Protein AF-D8FCZ7-F1 (afdb_monomer)

Radius of gyration: 23.28 Å; Cα contacts (8 Å, |Δi|>4): 79; chains: 1; bounding box: 45×54×71 Å

Mean predicted aligned error: 14.43 Å

Structure (mmCIF, N/CA/C/O backbone):
data_AF-D8FCZ7-F1
#
_entry.id   AF-D8FCZ7-F1
#
loop_
_atom_site.group_PDB
_atom_site.id
_atom_site.type_symbol
_atom_site.label_atom_id
_atom_site.label_alt_id
_atom_site.label_comp_id
_atom_site.label_asym_id
_atom_site.label_entity_id
_atom_site.label_seq_id
_atom_site.pdbx_PDB_ins_code
_atom_site.Cartn_x
_atom_site.Cartn_y
_atom_site.Cartn_z
_atom_site.occupancy
_atom_site.B_iso_or_equiv
_atom_site.auth_seq_id
_atom_site.auth_comp_id
_atom_site.auth_asym_id
_atom_site.auth_atom_id
_atom_site.pdbx_PDB_model_num
ATOM 1 N N . MET A 1 1 ? -30.856 38.607 30.132 1.00 39.00 1 MET A N 1
ATOM 2 C CA . MET A 1 1 ? -31.360 39.647 29.212 1.00 39.00 1 MET A CA 1
ATOM 3 C C . MET A 1 1 ? -30.213 40.587 28.853 1.00 39.00 1 MET A C 1
ATOM 5 O O . MET A 1 1 ? -30.059 41.576 29.534 1.00 39.00 1 MET A O 1
ATOM 9 N N . VAL A 1 2 ? -29.396 40.252 27.845 1.00 36.78 2 VAL A N 1
ATOM 10 C CA . VAL A 1 2 ? -28.638 41.170 26.962 1.00 36.78 2 VAL A CA 1
ATOM 11 C C . VAL A 1 2 ? -28.281 40.364 25.709 1.00 36.78 2 VAL A C 1
ATOM 13 O O . VAL A 1 2 ? -28.015 39.167 25.779 1.00 36.78 2 VAL A O 1
ATOM 16 N N . ARG A 1 3 ? -28.413 41.022 24.558 1.00 32.47 3 ARG A N 1
ATOM 17 C CA . ARG A 1 3 ? -28.379 40.475 23.204 1.00 32.47 3 ARG A CA 1
ATOM 18 C C . ARG A 1 3 ? -26.990 40.597 22.562 1.00 32.47 3 ARG A C 1
ATOM 20 O O . ARG A 1 3 ? -26.280 41.549 22.852 1.00 32.47 3 ARG A O 1
ATOM 27 N N . ARG A 1 4 ? -26.807 39.767 21.523 1.00 37.09 4 ARG A N 1
ATOM 28 C CA . ARG A 1 4 ? -26.033 39.982 20.281 1.00 37.09 4 ARG A CA 1
ATOM 29 C C . ARG A 1 4 ? -24.502 39.904 20.371 1.00 37.09 4 ARG A C 1
ATOM 31 O O . ARG A 1 4 ? -23.836 40.874 20.699 1.00 37.09 4 ARG A O 1
ATOM 38 N N . GLY A 1 5 ? -23.979 38.773 19.894 1.00 33.22 5 GLY A N 1
ATOM 39 C CA . GLY A 1 5 ? -22.655 38.642 19.290 1.00 33.22 5 GLY A CA 1
ATOM 40 C C . GLY A 1 5 ? -22.791 37.961 17.925 1.00 33.22 5 GLY A C 1
ATOM 41 O O . GLY A 1 5 ? -23.157 36.794 17.865 1.00 33.22 5 GLY A O 1
ATOM 42 N N . SER A 1 6 ? -22.581 38.756 16.873 1.00 39.06 6 SER A N 1
ATOM 43 C CA . SER A 1 6 ? -22.162 38.415 15.502 1.00 39.06 6 SER A CA 1
ATOM 44 C C . SER A 1 6 ? -22.702 37.148 14.822 1.00 39.06 6 SER A C 1
ATOM 46 O O . SER A 1 6 ? -22.229 36.033 15.036 1.00 39.06 6 SER A O 1
ATOM 48 N N . GLU A 1 7 ? -23.599 37.397 13.870 1.00 36.34 7 GLU A N 1
ATOM 49 C CA . GLU A 1 7 ? -23.849 36.581 12.685 1.00 36.34 7 GLU A CA 1
ATOM 50 C C . GLU A 1 7 ? -22.552 36.346 11.889 1.00 36.34 7 GLU A C 1
ATOM 52 O O . GLU A 1 7 ? -21.824 37.288 11.584 1.00 36.34 7 GLU A O 1
ATOM 57 N N . MET A 1 8 ? -22.305 35.097 11.492 1.00 36.25 8 MET A N 1
ATOM 58 C CA . MET A 1 8 ? -21.485 34.747 10.329 1.00 36.25 8 MET A CA 1
ATOM 59 C C . MET A 1 8 ? -22.269 33.702 9.524 1.00 36.25 8 MET A C 1
ATOM 61 O O . MET A 1 8 ? -22.394 32.559 9.970 1.00 36.25 8 MET A O 1
ATOM 65 N N . PRO A 1 9 ? -22.842 34.063 8.363 1.00 38.50 9 PRO A N 1
ATOM 66 C CA . PRO A 1 9 ? -23.518 33.121 7.490 1.00 38.50 9 PRO A CA 1
ATOM 67 C C . PRO A 1 9 ? -22.476 32.483 6.569 1.00 38.50 9 PRO A C 1
ATOM 69 O O . PRO A 1 9 ? -22.028 33.096 5.605 1.00 38.50 9 PRO A O 1
ATOM 72 N N . PHE A 1 10 ? -22.084 31.242 6.850 1.00 34.72 10 PHE A N 1
ATOM 73 C CA . PHE A 1 10 ? -21.271 30.445 5.927 1.00 34.72 10 PHE A CA 1
ATOM 74 C C . PHE A 1 10 ? -22.042 29.195 5.504 1.00 34.72 10 PHE A C 1
ATOM 76 O O . PHE A 1 10 ? -21.654 28.058 5.752 1.00 34.72 10 PHE A O 1
ATOM 83 N N . LEU A 1 11 ? -23.194 29.424 4.873 1.00 33.34 11 LEU A N 1
ATOM 84 C CA . LEU A 1 11 ? -23.779 28.451 3.965 1.00 33.34 11 LEU A CA 1
ATOM 85 C C . LEU A 1 11 ? -23.352 28.810 2.548 1.00 33.34 11 LEU A C 1
ATOM 87 O O . LEU A 1 11 ? -23.393 29.976 2.162 1.00 33.34 11 LEU A O 1
ATOM 91 N N . ARG A 1 12 ? -23.088 27.747 1.783 1.00 35.88 12 ARG A N 1
ATOM 92 C CA . ARG A 1 12 ? -22.935 27.684 0.325 1.00 35.88 12 ARG A CA 1
ATOM 93 C C . ARG A 1 12 ? -21.487 27.671 -0.158 1.00 35.88 12 ARG A C 1
ATOM 95 O O . ARG A 1 12 ? -20.925 28.697 -0.500 1.00 35.88 12 ARG A O 1
ATOM 102 N N . LEU A 1 13 ? -20.969 26.453 -0.304 1.00 36.34 13 LEU A N 1
ATOM 103 C CA . LEU A 1 13 ? -20.312 25.993 -1.532 1.00 36.34 13 LEU A CA 1
ATOM 104 C C . LEU A 1 13 ? -20.363 24.455 -1.581 1.00 36.34 13 LEU A C 1
ATOM 106 O O . LEU A 1 13 ? -19.404 23.745 -1.310 1.00 36.34 13 LEU A O 1
ATOM 110 N N . MET A 1 14 ? -21.547 23.950 -1.939 1.00 36.81 14 MET A N 1
ATOM 111 C CA . MET A 1 14 ? -21.654 22.778 -2.807 1.00 36.81 14 MET A CA 1
ATOM 112 C C . MET A 1 14 ? -21.017 23.164 -4.142 1.00 36.81 14 MET A C 1
ATOM 114 O O . MET A 1 14 ? -21.474 24.110 -4.783 1.00 36.81 14 MET A O 1
ATOM 118 N N . GLY A 1 15 ? -19.957 22.470 -4.542 1.00 31.45 15 GLY A N 1
ATOM 119 C CA . GLY A 1 15 ? -19.259 22.776 -5.783 1.00 31.45 15 GLY A CA 1
ATOM 120 C C . GLY A 1 15 ? -18.216 21.727 -6.128 1.00 31.45 15 GLY A C 1
ATOM 121 O O . GLY A 1 15 ? -17.051 21.895 -5.807 1.00 31.45 15 GLY A O 1
ATOM 122 N N . CYS A 1 16 ? -18.666 20.648 -6.774 1.00 34.00 16 CYS A N 1
ATOM 123 C CA . CYS A 1 16 ? -17.948 19.918 -7.822 1.00 34.00 16 CYS A CA 1
ATOM 124 C C . CYS A 1 16 ? -16.408 20.029 -7.833 1.00 34.00 16 CYS A C 1
ATOM 126 O O . CYS A 1 16 ? -15.855 20.706 -8.697 1.00 34.00 16 CYS A O 1
ATOM 128 N N . TYR A 1 17 ? -15.708 19.233 -7.024 1.00 36.38 17 TYR A N 1
ATOM 129 C CA . TYR A 1 17 ? -14.377 18.758 -7.418 1.00 36.38 17 TYR A CA 1
ATOM 130 C C . TYR A 1 17 ? -14.534 17.464 -8.222 1.00 36.38 17 TYR A C 1
ATOM 132 O O . TYR A 1 17 ? -14.219 16.366 -7.800 1.00 36.38 17 TYR A O 1
ATOM 140 N N . CYS A 1 18 ? -15.1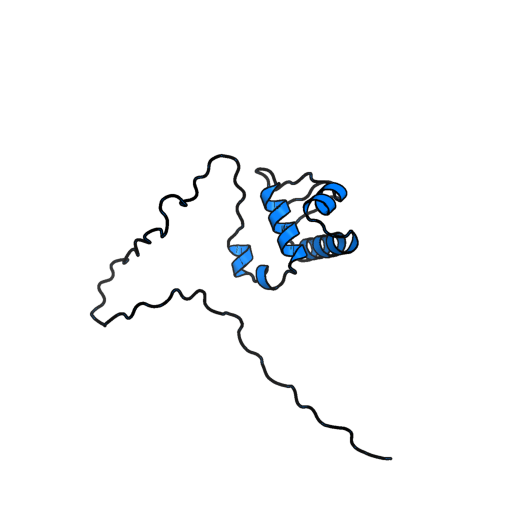05 17.618 -9.415 1.00 33.53 18 CYS A N 1
ATOM 141 C CA . CYS A 1 18 ? -14.883 16.699 -10.523 1.00 33.53 18 CYS A CA 1
ATOM 142 C C . CYS A 1 18 ? -14.150 17.514 -11.591 1.00 33.53 18 CYS A C 1
ATOM 144 O O . CYS A 1 18 ? -14.674 17.827 -12.664 1.00 33.53 18 CYS A O 1
ATOM 146 N N . GLU A 1 19 ? -12.946 17.974 -11.251 1.00 36.06 19 GLU A N 1
ATOM 147 C CA . GLU A 1 19 ? -12.076 18.642 -12.207 1.00 36.06 19 GLU A CA 1
ATOM 148 C C . GLU A 1 19 ? -11.449 17.590 -13.118 1.00 36.06 19 GLU A C 1
ATOM 150 O O . GLU A 1 19 ? -10.366 17.061 -12.902 1.00 36.06 19 GLU A O 1
ATOM 155 N N . ARG A 1 20 ? -12.210 17.273 -14.167 1.00 36.47 20 ARG A N 1
ATOM 156 C CA . ARG A 1 20 ? -11.733 17.317 -15.550 1.00 36.47 20 ARG A CA 1
ATOM 157 C C . ARG A 1 20 ? -10.223 17.076 -15.694 1.00 36.47 20 ARG A C 1
ATOM 159 O O . ARG A 1 20 ? -9.458 17.999 -15.957 1.00 36.47 20 ARG A O 1
ATOM 166 N N . PHE A 1 21 ? -9.846 15.803 -15.795 1.00 34.50 21 PHE A N 1
ATOM 167 C CA . PHE A 1 21 ? -8.829 15.389 -16.767 1.00 34.50 21 PHE A CA 1
ATOM 168 C C . PHE A 1 21 ? -9.376 15.656 -18.185 1.00 34.50 21 PHE A C 1
ATOM 170 O O . PHE A 1 21 ? -9.718 14.751 -18.940 1.00 34.50 21 PHE A O 1
ATOM 177 N N . SER A 1 22 ? -9.554 16.929 -18.539 1.00 33.03 22 SER A N 1
ATOM 178 C CA . SER A 1 22 ? -9.758 17.344 -19.920 1.00 33.03 22 SER A CA 1
ATOM 179 C C . SER A 1 22 ? -8.377 17.660 -20.483 1.00 33.03 22 SER A C 1
ATOM 181 O O . SER A 1 22 ? -7.772 18.641 -20.054 1.00 33.03 22 SER A O 1
ATOM 183 N N . PRO A 1 23 ? -7.835 16.845 -21.407 1.00 43.72 23 PRO A N 1
ATOM 184 C CA . PRO A 1 23 ? -6.632 17.233 -22.128 1.00 43.72 23 PRO A CA 1
ATOM 185 C C . PRO A 1 23 ? -6.902 18.569 -22.844 1.00 43.72 23 PRO A C 1
ATOM 187 O O . PRO A 1 23 ? -8.038 18.803 -23.275 1.00 43.72 23 PRO A O 1
ATOM 190 N N . PRO A 1 24 ? -5.903 19.460 -22.965 1.00 41.25 24 PRO A N 1
ATOM 191 C CA . PRO A 1 24 ? -6.101 20.761 -23.591 1.00 41.25 24 PRO A CA 1
ATOM 192 C C . PRO A 1 24 ? -6.641 20.573 -25.015 1.00 41.25 24 PRO A C 1
ATOM 194 O O . PRO A 1 24 ? -5.997 19.949 -25.862 1.00 41.25 24 PRO A O 1
ATOM 197 N N . ARG A 1 25 ? -7.856 21.084 -25.268 1.00 42.41 25 ARG A N 1
ATOM 198 C CA . ARG A 1 25 ? -8.459 21.137 -26.606 1.00 42.41 25 ARG A CA 1
ATOM 199 C C . ARG A 1 25 ? -7.631 22.089 -27.457 1.00 42.41 25 ARG A C 1
ATOM 201 O O . ARG A 1 25 ? -7.782 23.304 -27.360 1.00 42.41 25 ARG A O 1
ATOM 208 N N . LEU A 1 26 ? -6.780 21.532 -28.312 1.00 54.34 26 LEU A N 1
ATOM 209 C CA . LEU A 1 26 ? -6.292 22.254 -29.480 1.00 54.34 26 LEU A CA 1
ATOM 210 C C . LEU A 1 26 ? -7.507 22.655 -30.330 1.00 54.34 26 LEU A C 1
ATOM 212 O O . LEU A 1 26 ? -8.390 21.842 -30.596 1.00 54.34 26 LEU A O 1
ATOM 216 N N . ARG A 1 27 ? -7.556 23.941 -30.676 1.00 41.19 27 ARG A N 1
ATOM 217 C CA . ARG A 1 27 ? -8.603 24.641 -31.427 1.00 41.19 27 ARG A CA 1
ATOM 218 C C . ARG A 1 27 ? -8.985 23.864 -32.697 1.00 41.19 27 ARG A C 1
ATOM 220 O O . ARG A 1 27 ? -8.222 23.852 -33.655 1.00 41.19 27 ARG A O 1
ATOM 227 N N . GLN A 1 28 ? -10.153 23.220 -32.706 1.00 48.28 28 GLN A N 1
ATOM 228 C CA . GLN A 1 28 ? -10.692 22.543 -33.890 1.00 48.28 28 GLN A CA 1
ATOM 229 C C . GLN A 1 28 ? -11.567 23.528 -34.667 1.00 48.28 28 GLN A C 1
ATOM 231 O O . GL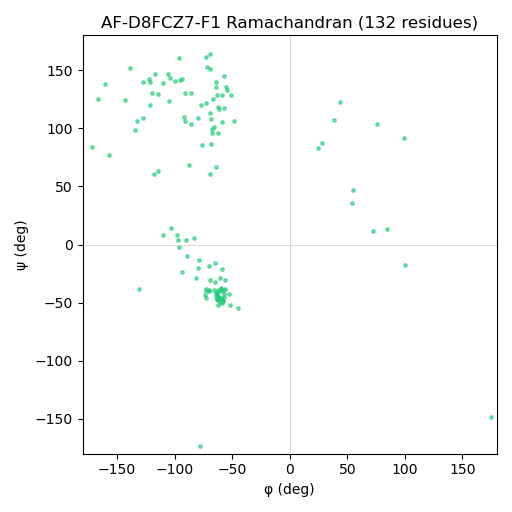N A 1 28 ? -12.664 23.875 -34.234 1.00 48.28 28 GLN A O 1
ATOM 236 N N . SER A 1 29 ? -11.055 24.011 -35.798 1.00 42.66 29 SER A N 1
ATOM 237 C CA . SER A 1 29 ? -11.865 24.644 -36.835 1.00 42.66 29 SER A CA 1
ATOM 238 C C . SER A 1 29 ? -12.793 23.596 -37.450 1.00 42.66 29 SER A C 1
ATOM 240 O O . SER A 1 29 ? -12.342 22.542 -37.894 1.00 42.66 29 SER A O 1
ATOM 242 N N . SER A 1 30 ? -14.087 23.897 -37.441 1.00 58.88 30 SER A N 1
ATOM 243 C CA . SER A 1 30 ? -15.175 23.101 -38.004 1.00 58.88 30 SER A CA 1
ATOM 244 C C . SER A 1 30 ? -14.921 22.695 -39.456 1.00 58.88 30 SER A C 1
ATOM 246 O O . SER A 1 30 ? -14.695 23.570 -40.288 1.00 58.88 30 SER A O 1
ATOM 248 N N . THR A 1 31 ? -15.055 21.405 -39.772 1.00 46.41 31 THR A N 1
ATOM 249 C CA . THR A 1 31 ? -15.752 20.918 -40.978 1.00 46.41 31 THR A CA 1
ATOM 250 C C . THR A 1 31 ? -16.026 19.410 -40.883 1.00 46.41 31 THR A C 1
ATOM 252 O O . THR A 1 31 ? -15.133 18.612 -40.634 1.00 46.41 31 THR A O 1
ATOM 255 N N . ASN A 1 32 ? -17.312 19.093 -41.047 1.00 47.38 32 ASN A N 1
ATOM 256 C CA . ASN A 1 32 ? -17.993 17.856 -41.440 1.00 47.38 32 ASN A CA 1
ATOM 257 C C . ASN A 1 32 ? -17.575 16.487 -40.866 1.00 47.38 32 ASN A C 1
ATOM 259 O O . ASN A 1 32 ? -16.478 15.969 -41.049 1.00 47.38 32 ASN A O 1
ATOM 263 N N . CYS A 1 33 ? -18.577 15.854 -40.249 1.00 48.38 33 CYS A N 1
ATOM 264 C CA . CYS A 1 33 ? -18.576 14.491 -39.749 1.00 48.38 33 CYS A CA 1
ATOM 265 C C . CYS A 1 33 ? -18.553 13.470 -40.897 1.00 48.38 33 CYS A C 1
ATOM 267 O O . CYS A 1 33 ? -19.546 13.280 -41.593 1.00 48.38 33 CYS A O 1
ATOM 269 N N . SER A 1 34 ? -17.453 12.735 -41.003 1.00 53.78 34 SER A N 1
ATOM 270 C CA . SER A 1 34 ? -17.417 11.383 -41.565 1.00 53.78 34 SER A CA 1
ATOM 271 C C . SER A 1 34 ? -16.867 10.478 -40.468 1.00 53.78 34 SER A C 1
ATOM 273 O O . SER A 1 34 ? -15.782 10.734 -39.949 1.00 53.78 34 SER A O 1
ATOM 275 N N . GLY A 1 35 ? -17.659 9.486 -40.055 1.00 54.81 35 GLY A N 1
ATOM 276 C CA . GLY A 1 35 ? -17.429 8.615 -38.897 1.00 54.81 35 GLY A CA 1
ATOM 277 C C . GLY A 1 35 ? -16.256 7.645 -39.054 1.00 54.81 35 GLY A C 1
ATOM 278 O O . GLY A 1 35 ? -16.439 6.436 -38.981 1.00 54.81 35 GLY A O 1
ATOM 279 N N . GLY A 1 36 ? -15.049 8.169 -39.249 1.00 55.53 36 GLY A N 1
ATOM 280 C CA . GLY A 1 36 ? -13.810 7.452 -38.995 1.00 55.53 36 GLY A CA 1
ATOM 281 C C . GLY A 1 36 ? -13.437 7.621 -37.528 1.00 55.53 36 GLY A C 1
ATOM 282 O O . GLY A 1 36 ? -13.420 8.739 -37.013 1.00 55.53 36 GLY A O 1
ATOM 283 N N . VAL A 1 37 ? -13.124 6.525 -36.835 1.00 57.22 37 VAL A N 1
ATOM 284 C CA . VAL A 1 37 ? -12.478 6.596 -35.520 1.00 57.22 37 VAL A CA 1
ATOM 285 C C . VAL A 1 37 ? -11.127 7.277 -35.736 1.00 57.22 37 VAL A C 1
ATOM 287 O O . VAL A 1 37 ? -10.166 6.641 -36.161 1.00 57.22 37 VAL A O 1
ATOM 290 N N . HIS A 1 38 ? -11.058 8.590 -35.516 1.00 64.06 38 HIS A N 1
ATOM 291 C CA . HIS A 1 38 ? -9.819 9.349 -35.621 1.00 64.06 38 HIS A CA 1
ATOM 292 C C . HIS A 1 38 ? -8.904 8.908 -34.472 1.00 64.06 38 HIS A C 1
ATOM 294 O O . HIS A 1 38 ? -8.920 9.486 -33.382 1.00 64.06 38 HIS A O 1
ATOM 300 N N . MET A 1 39 ? -8.134 7.837 -34.692 1.00 64.75 39 MET A N 1
ATOM 301 C CA . MET A 1 39 ? -7.122 7.376 -33.751 1.00 64.75 39 MET A CA 1
ATOM 302 C C . MET A 1 39 ? -6.126 8.510 -33.533 1.00 64.75 39 MET A C 1
ATOM 304 O O . MET A 1 39 ? -5.298 8.821 -34.388 1.00 64.75 39 MET A O 1
ATOM 308 N N . MET A 1 40 ? -6.209 9.149 -32.368 1.00 70.81 40 MET A N 1
ATOM 309 C CA . MET A 1 40 ? -5.189 10.088 -31.928 1.00 70.81 40 MET A CA 1
ATOM 310 C C . MET A 1 40 ? -3.914 9.293 -31.657 1.00 70.81 40 MET A C 1
ATOM 312 O O . MET A 1 40 ? -3.766 8.675 -30.601 1.00 70.81 40 MET A O 1
ATOM 316 N N . VAL A 1 41 ? -2.992 9.297 -32.619 1.00 75.56 41 VAL A N 1
ATOM 317 C CA . VAL A 1 41 ? -1.655 8.729 -32.444 1.00 75.56 41 VAL A CA 1
ATOM 318 C C . VAL A 1 41 ? -0.918 9.60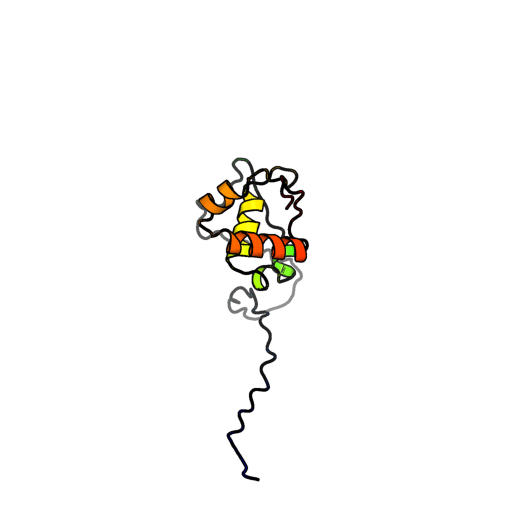3 -31.433 1.00 75.56 41 VAL A C 1
ATOM 320 O O . VAL A 1 41 ? -0.385 10.665 -31.755 1.00 75.56 41 VAL A O 1
ATOM 323 N N . LYS A 1 42 ? -0.936 9.185 -30.165 1.00 80.69 42 LYS A N 1
ATOM 324 C CA . LYS A 1 42 ? -0.228 9.881 -29.089 1.00 80.69 42 LYS A CA 1
ATOM 325 C C . LYS A 1 42 ? 1.273 9.724 -29.320 1.00 80.69 42 LYS A C 1
ATOM 327 O O . LYS A 1 42 ? 1.822 8.641 -29.130 1.00 80.69 42 LYS A O 1
ATOM 332 N N . LYS A 1 43 ? 1.944 10.805 -29.722 1.00 86.19 43 LYS A N 1
ATOM 333 C CA . LYS A 1 43 ? 3.402 10.819 -29.867 1.00 86.19 43 LYS A CA 1
ATOM 334 C C . LYS A 1 43 ? 4.039 10.927 -28.471 1.00 86.19 43 LYS A C 1
ATOM 336 O O . LYS A 1 43 ? 3.746 11.888 -27.758 1.00 86.19 43 LYS A O 1
ATOM 341 N N . PRO A 1 44 ? 4.867 9.960 -28.036 1.00 85.31 44 PRO A N 1
ATOM 342 C CA . PRO A 1 44 ? 5.503 10.019 -26.725 1.00 85.31 44 PRO A CA 1
ATOM 343 C C . PRO A 1 44 ? 6.452 11.219 -26.651 1.00 85.31 44 PRO A C 1
ATOM 345 O O . PRO A 1 44 ? 7.239 11.439 -27.569 1.00 85.31 44 PRO A O 1
ATOM 348 N N . LEU A 1 45 ? 6.410 11.960 -25.539 1.00 89.50 45 LEU A N 1
ATOM 349 C CA . LEU A 1 45 ? 7.293 13.115 -25.313 1.00 89.50 45 LEU A CA 1
ATOM 350 C C . LEU A 1 45 ? 8.769 12.701 -25.289 1.00 89.50 45 LEU A C 1
ATOM 352 O O . LEU A 1 45 ? 9.628 13.379 -25.842 1.00 89.50 45 LEU A O 1
ATOM 356 N N . PHE A 1 46 ? 9.053 11.551 -24.676 1.00 91.44 46 PHE A N 1
ATOM 357 C CA . PHE A 1 46 ? 10.396 10.997 -24.567 1.00 91.44 46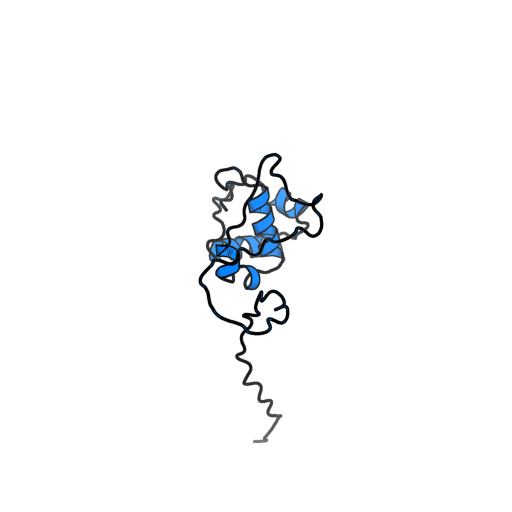 PHE A CA 1
ATOM 358 C C . PHE A 1 46 ? 10.361 9.507 -24.915 1.00 91.44 46 PHE A C 1
ATOM 360 O O . PHE A 1 46 ? 10.053 8.691 -24.042 1.00 91.44 46 PHE A O 1
ATOM 367 N N . PRO A 1 47 ? 10.707 9.118 -26.157 1.00 88.38 47 PRO A N 1
ATOM 368 C CA . PRO A 1 47 ? 10.691 7.716 -26.584 1.00 88.38 47 PRO A CA 1
ATOM 369 C C . PRO A 1 47 ? 11.551 6.800 -25.700 1.00 88.38 47 PRO A C 1
ATOM 371 O O . PRO A 1 47 ? 11.211 5.646 -25.468 1.00 88.38 47 PRO A O 1
ATOM 374 N N . LYS A 1 48 ? 12.635 7.336 -25.125 1.00 88.81 48 LYS A N 1
ATOM 375 C CA . LYS A 1 48 ? 13.521 6.613 -24.198 1.00 88.81 48 LYS A CA 1
ATOM 376 C C . LYS A 1 48 ? 12.885 6.313 -22.831 1.00 88.81 48 LYS A C 1
ATOM 378 O O . LYS A 1 48 ? 13.383 5.454 -22.118 1.00 88.81 48 LYS A O 1
ATOM 383 N N . ARG A 1 49 ? 11.809 7.017 -22.452 1.00 84.19 49 ARG A N 1
ATOM 384 C CA . ARG A 1 49 ? 11.082 6.832 -21.179 1.00 84.19 49 ARG A CA 1
ATOM 385 C C . ARG A 1 49 ? 9.833 5.963 -21.325 1.00 84.19 49 ARG A C 1
ATOM 387 O O . ARG A 1 49 ? 9.039 5.875 -20.389 1.00 84.19 49 ARG A O 1
ATOM 394 N N . ILE A 1 50 ? 9.631 5.342 -22.488 1.00 87.44 50 ILE A N 1
ATOM 395 C CA . ILE A 1 50 ? 8.564 4.359 -22.657 1.00 87.44 50 ILE A CA 1
ATOM 396 C C . ILE A 1 50 ? 8.852 3.210 -21.691 1.00 87.44 50 ILE A C 1
ATOM 398 O O . ILE A 1 50 ? 9.888 2.551 -21.783 1.00 87.44 50 ILE A O 1
ATOM 402 N N . ARG A 1 51 ? 7.946 3.016 -20.729 1.00 83.56 51 ARG A N 1
ATOM 403 C CA . ARG A 1 51 ? 8.072 1.966 -19.720 1.00 83.56 51 ARG A CA 1
ATOM 404 C C . ARG A 1 51 ? 8.042 0.613 -20.424 1.00 83.56 51 ARG A C 1
ATOM 406 O O . ARG A 1 51 ? 7.144 0.349 -21.220 1.00 83.56 51 ARG A O 1
ATOM 413 N N . LYS A 1 52 ? 9.027 -0.227 -20.123 1.00 84.38 52 LYS A N 1
ATOM 414 C CA . LYS A 1 52 ? 9.066 -1.631 -20.529 1.00 84.38 52 LYS A CA 1
ATOM 415 C C . LYS A 1 52 ? 8.879 -2.479 -19.279 1.00 84.38 52 LYS A C 1
ATOM 417 O O . LYS A 1 52 ? 9.436 -2.149 -18.234 1.00 84.38 52 LYS A O 1
ATOM 422 N N . ILE A 1 53 ? 8.096 -3.544 -19.386 1.00 84.19 53 ILE A N 1
ATOM 423 C CA . ILE A 1 53 ? 7.957 -4.523 -18.308 1.00 84.19 53 ILE A CA 1
ATOM 424 C C . ILE A 1 53 ? 9.189 -5.426 -18.392 1.00 84.19 53 ILE A C 1
ATOM 426 O O . ILE A 1 53 ? 9.343 -6.160 -19.362 1.00 84.19 53 ILE A O 1
ATOM 430 N N . ALA A 1 54 ? 10.100 -5.300 -17.429 1.00 75.19 54 ALA A N 1
ATOM 431 C CA . ALA A 1 54 ? 11.375 -6.026 -17.408 1.00 75.19 54 ALA A CA 1
ATOM 432 C C . ALA A 1 54 ? 11.442 -7.101 -16.302 1.00 75.19 54 ALA A C 1
ATOM 434 O O . ALA A 1 54 ? 12.506 -7.660 -16.060 1.00 75.19 54 ALA A O 1
ATOM 435 N N . GLY A 1 55 ? 10.325 -7.379 -15.618 1.00 79.31 55 GLY A N 1
ATOM 436 C CA . GLY A 1 55 ? 10.246 -8.303 -14.485 1.00 79.31 55 GLY A CA 1
ATOM 437 C C . GLY A 1 55 ? 8.860 -8.298 -13.835 1.00 79.31 55 GLY A C 1
ATOM 438 O O . GLY A 1 55 ? 7.862 -8.056 -14.518 1.00 79.31 55 GLY A O 1
ATOM 439 N N . GLY A 1 56 ? 8.809 -8.540 -12.518 1.00 73.44 56 GLY A N 1
ATOM 440 C CA . GLY A 1 56 ? 7.582 -8.423 -11.725 1.00 73.44 56 GLY A CA 1
ATOM 441 C C . GLY A 1 56 ? 6.955 -7.038 -11.875 1.00 73.44 56 GLY A C 1
ATOM 442 O O . GLY A 1 56 ? 7.656 -6.024 -11.872 1.00 73.44 56 GLY A O 1
ATOM 443 N N . PHE A 1 57 ? 5.638 -6.998 -12.054 1.00 76.31 57 PHE A N 1
ATOM 444 C CA . PHE A 1 57 ? 4.889 -5.759 -12.190 1.00 76.31 57 PHE A CA 1
ATOM 445 C C . PHE A 1 57 ? 3.739 -5.753 -11.194 1.00 76.31 57 PHE A C 1
ATOM 447 O O . PHE A 1 57 ? 3.066 -6.760 -11.001 1.00 76.31 57 PHE A O 1
ATOM 454 N N . ALA A 1 58 ? 3.509 -4.590 -10.601 1.00 82.94 58 ALA A N 1
ATOM 455 C CA . ALA A 1 58 ? 2.305 -4.303 -9.851 1.00 82.94 58 ALA A CA 1
ATOM 456 C C . ALA A 1 58 ? 1.408 -3.411 -10.710 1.00 82.94 58 ALA A C 1
ATOM 458 O O . ALA A 1 58 ? 1.899 -2.542 -11.443 1.00 82.94 58 ALA A O 1
ATOM 459 N N . PHE A 1 59 ? 0.098 -3.618 -10.638 1.00 82.88 59 PHE A N 1
ATOM 460 C CA . PHE A 1 59 ? -0.870 -2.757 -11.300 1.00 82.88 59 PHE A CA 1
ATOM 461 C C . PHE A 1 59 ? -1.833 -2.185 -10.267 1.00 82.88 59 PHE A C 1
ATOM 463 O O . PHE A 1 59 ? -2.219 -2.851 -9.316 1.00 82.88 59 PHE A O 1
ATOM 470 N N . ILE A 1 60 ? -2.217 -0.930 -10.471 1.00 86.12 60 ILE A N 1
ATOM 471 C CA . ILE A 1 60 ? -3.258 -0.277 -9.683 1.00 86.12 60 ILE A CA 1
ATOM 472 C C . ILE A 1 60 ? -4.487 -0.216 -10.573 1.00 86.12 60 ILE A C 1
ATOM 474 O O . ILE A 1 60 ? -4.435 0.316 -11.688 1.00 86.12 60 ILE A O 1
ATOM 478 N N . GLU A 1 61 ? -5.596 -0.775 -10.103 1.00 82.38 61 GLU A N 1
ATOM 479 C CA . GLU A 1 61 ? -6.825 -0.770 -10.877 1.00 82.38 61 GLU A CA 1
ATOM 480 C C . GLU A 1 61 ? -7.351 0.649 -11.105 1.00 82.38 61 GLU A C 1
ATOM 482 O O . GLU A 1 61 ? -7.451 1.470 -10.196 1.00 82.38 61 GLU A O 1
ATOM 487 N N . HIS A 1 62 ? -7.848 0.915 -12.313 1.00 80.75 62 HIS A N 1
ATOM 488 C CA . HIS A 1 62 ? -8.480 2.198 -12.631 1.00 80.75 62 HIS A CA 1
ATOM 489 C C . HIS A 1 62 ? -9.783 2.444 -11.833 1.00 80.75 62 HIS A C 1
ATOM 491 O O . HIS A 1 62 ? -10.281 3.571 -11.759 1.00 80.75 62 HIS A O 1
ATOM 497 N N . ARG A 1 63 ? -10.356 1.391 -11.228 1.00 78.56 63 ARG A N 1
ATOM 498 C CA . ARG A 1 63 ? -11.458 1.473 -10.255 1.00 78.56 63 ARG A CA 1
ATOM 499 C C . ARG A 1 63 ? -11.065 2.296 -9.029 1.00 78.56 63 ARG A C 1
ATOM 501 O O . ARG A 1 63 ? -11.899 3.064 -8.560 1.00 78.56 63 ARG A O 1
ATOM 508 N N . PHE A 1 64 ? -9.817 2.179 -8.576 1.00 84.44 64 PHE A N 1
ATOM 509 C CA . PHE A 1 64 ? -9.287 2.927 -7.439 1.00 84.44 64 PHE A CA 1
ATOM 510 C C . PHE A 1 64 ? -9.429 4.442 -7.651 1.00 84.44 64 PHE A C 1
ATOM 512 O O . PHE A 1 64 ? -9.943 5.163 -6.800 1.00 84.44 64 PHE A O 1
ATOM 519 N N . LEU A 1 65 ? -9.074 4.904 -8.853 1.00 83.75 65 LEU A N 1
ATOM 520 C CA . LEU A 1 65 ? -9.178 6.307 -9.255 1.00 83.75 65 LEU A CA 1
ATOM 521 C C . LEU A 1 65 ? -10.632 6.736 -9.508 1.00 83.75 65 LEU A C 1
ATOM 523 O O . LEU A 1 65 ? -11.046 7.797 -9.059 1.00 83.75 65 LEU A O 1
ATOM 527 N N . ARG A 1 66 ? -11.436 5.913 -10.199 1.00 82.62 66 ARG A N 1
ATOM 528 C CA . ARG A 1 66 ? -12.824 6.282 -10.551 1.00 82.62 66 ARG A CA 1
ATOM 529 C C . ARG A 1 66 ? -13.777 6.343 -9.362 1.00 82.62 66 ARG A C 1
ATOM 531 O O . ARG A 1 66 ? -14.733 7.104 -9.414 1.00 82.62 66 ARG A O 1
ATOM 538 N N . LYS A 1 67 ? -13.554 5.531 -8.328 1.00 82.62 67 LYS A N 1
ATOM 539 C CA . LYS A 1 67 ? -14.415 5.493 -7.137 1.00 82.62 67 LYS A CA 1
ATOM 540 C C . LYS A 1 67 ? -14.079 6.578 -6.103 1.00 82.62 67 LYS A C 1
ATOM 542 O O . LYS A 1 67 ? -14.657 6.568 -5.025 1.00 82.62 67 LYS A O 1
ATOM 547 N N . GLY A 1 68 ? -13.153 7.494 -6.406 1.00 83.19 68 GLY A N 1
ATOM 548 C CA . GLY A 1 68 ? -12.785 8.584 -5.497 1.00 83.19 68 GLY A CA 1
ATOM 549 C C . GLY A 1 68 ? -11.962 8.137 -4.286 1.00 83.19 68 GLY A C 1
ATOM 550 O O . GLY A 1 68 ? -11.755 8.925 -3.365 1.00 83.19 68 GLY A O 1
ATOM 551 N N . PHE A 1 69 ? -11.446 6.899 -4.271 1.00 85.38 69 PHE A N 1
ATOM 552 C CA . PHE A 1 69 ? -10.598 6.441 -3.168 1.00 85.38 69 PHE A CA 1
ATOM 553 C C . PHE A 1 69 ? -9.360 7.318 -3.033 1.00 85.38 69 PHE A C 1
ATOM 555 O O . PHE A 1 69 ? -9.028 7.710 -1.919 1.00 85.38 69 PHE A O 1
ATOM 562 N N . TRP A 1 70 ? -8.768 7.707 -4.165 1.00 86.00 70 TRP A N 1
ATOM 563 C CA . TRP A 1 70 ? -7.615 8.603 -4.215 1.00 86.00 70 TRP A CA 1
ATOM 564 C C . TRP A 1 70 ? -7.825 9.907 -3.434 1.00 86.00 70 TRP A C 1
ATOM 566 O O . TRP A 1 70 ? -6.939 10.335 -2.707 1.00 86.00 70 TRP A O 1
ATOM 576 N N . GLU A 1 71 ? -9.000 10.522 -3.555 1.00 86.56 71 GLU A N 1
ATOM 577 C CA . GLU A 1 71 ? -9.324 11.788 -2.883 1.00 86.56 71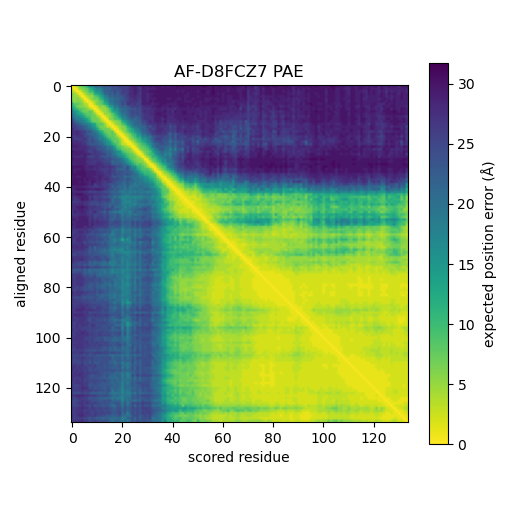 GLU A CA 1
ATOM 578 C C . GLU A 1 71 ? -9.751 11.576 -1.424 1.00 86.56 71 GLU A C 1
ATOM 580 O O . GLU A 1 71 ? -9.555 12.440 -0.576 1.00 86.56 71 GLU A O 1
ATOM 585 N N . SER A 1 72 ? -10.329 10.413 -1.118 1.00 87.75 72 SER A N 1
ATOM 586 C CA . SER A 1 72 ? -10.834 10.087 0.221 1.00 87.75 72 SER A CA 1
ATOM 587 C C . SER A 1 72 ? -9.756 9.641 1.216 1.00 87.75 72 SER A C 1
ATOM 589 O O . SER A 1 72 ? -10.030 9.560 2.419 1.00 87.75 72 SER A O 1
ATOM 591 N N . LEU A 1 73 ? -8.597 9.200 0.719 1.00 90.44 73 LEU A N 1
ATOM 592 C CA . LEU A 1 73 ? -7.528 8.597 1.511 1.00 90.44 73 LEU A CA 1
ATOM 593 C C . LEU A 1 73 ? -6.512 9.663 1.921 1.00 90.44 73 LEU A C 1
ATOM 595 O O . LEU A 1 73 ? -6.176 10.556 1.145 1.00 90.44 73 LEU A O 1
ATOM 599 N N . SER A 1 74 ? -5.989 9.553 3.140 1.00 91.62 74 SER A N 1
ATOM 600 C CA . SER A 1 74 ? -4.866 10.393 3.560 1.00 91.62 74 SER A CA 1
ATOM 601 C C . SER A 1 74 ? -3.572 10.014 2.826 1.00 91.62 74 SER A C 1
ATOM 603 O O . SER A 1 74 ? -3.439 8.928 2.260 1.00 91.62 74 SER A O 1
ATOM 605 N N . HIS A 1 75 ? -2.572 10.897 2.874 1.00 92.94 75 HIS A N 1
ATOM 606 C CA . HIS A 1 75 ? -1.259 10.644 2.271 1.00 92.94 75 HIS A CA 1
ATOM 607 C C . HIS A 1 75 ? -0.609 9.354 2.792 1.00 92.94 75 HIS A C 1
ATOM 609 O O . HIS A 1 75 ? 0.000 8.619 2.019 1.00 92.94 75 HIS A O 1
ATOM 615 N N . ILE A 1 76 ? -0.764 9.063 4.087 1.00 94.56 76 ILE A N 1
ATOM 616 C CA . ILE A 1 76 ? -0.193 7.865 4.715 1.00 94.56 76 ILE A CA 1
ATOM 617 C C . ILE A 1 76 ? -0.960 6.613 4.279 1.00 94.56 76 ILE A C 1
ATOM 619 O O . ILE A 1 76 ? -0.339 5.602 3.965 1.00 94.56 76 ILE A O 1
ATOM 623 N N . GLU A 1 77 ? -2.291 6.689 4.184 1.00 94.75 77 GLU A N 1
ATOM 624 C CA . GLU A 1 77 ? -3.122 5.598 3.656 1.00 94.75 77 GLU A CA 1
ATOM 625 C C . GLU A 1 77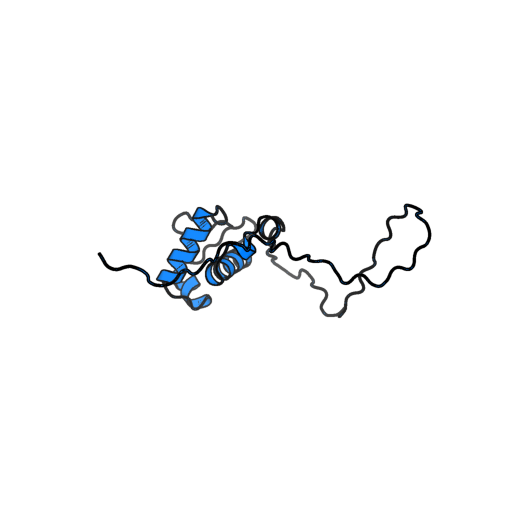 ? -2.755 5.253 2.209 1.00 94.75 77 GLU A C 1
ATOM 627 O O . GLU A 1 77 ? -2.569 4.083 1.881 1.00 94.75 77 GLU A O 1
ATOM 632 N N . LEU A 1 78 ? -2.595 6.266 1.352 1.00 94.12 78 LEU A N 1
ATOM 633 C CA . LEU A 1 78 ? -2.171 6.077 -0.036 1.00 94.12 78 LEU A CA 1
ATOM 634 C C . LEU A 1 78 ? -0.779 5.463 -0.122 1.00 94.12 78 LEU A C 1
ATOM 636 O O . LEU A 1 78 ? -0.562 4.535 -0.898 1.00 94.12 78 LEU A O 1
ATOM 640 N N . LEU A 1 79 ? 0.159 5.973 0.677 1.00 95.25 79 LEU A N 1
ATOM 641 C CA . LEU A 1 79 ? 1.525 5.475 0.697 1.00 95.25 79 LEU A CA 1
ATOM 642 C C . LEU A 1 79 ? 1.571 4.007 1.136 1.00 95.25 79 LEU A C 1
ATOM 644 O O . LEU A 1 79 ? 2.243 3.206 0.488 1.00 95.25 79 LEU A O 1
ATOM 648 N N . LEU A 1 80 ? 0.827 3.648 2.186 1.00 95.44 80 LEU A N 1
ATOM 649 C CA . LEU A 1 80 ? 0.722 2.272 2.664 1.00 95.44 80 LEU A CA 1
ATOM 650 C C . LEU A 1 80 ? 0.085 1.361 1.609 1.00 95.44 80 LEU A C 1
ATOM 652 O O . LEU A 1 80 ? 0.638 0.307 1.311 1.00 95.44 80 LEU A O 1
ATOM 656 N N . TYR A 1 81 ? -1.025 1.780 0.999 1.00 94.75 81 TYR A N 1
ATOM 657 C CA . TYR A 1 81 ? -1.697 1.007 -0.047 1.00 94.75 81 TYR A CA 1
ATOM 658 C C . TYR A 1 81 ? -0.788 0.765 -1.259 1.00 94.75 81 TYR A C 1
ATOM 660 O O . TYR A 1 81 ? -0.611 -0.373 -1.685 1.00 94.75 81 TYR A O 1
ATOM 668 N N . ILE A 1 82 ? -0.147 1.816 -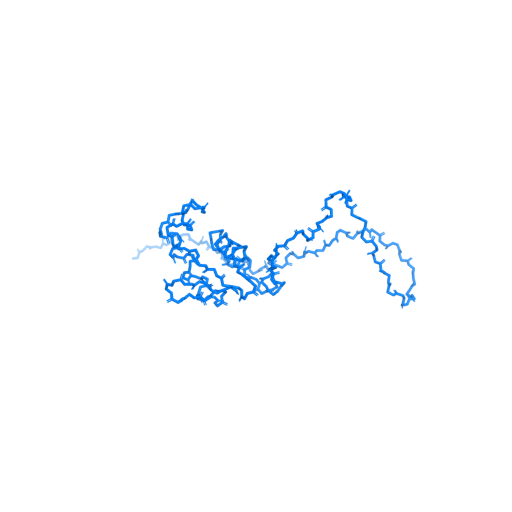1.783 1.00 93.94 82 ILE A N 1
ATOM 669 C CA . ILE A 1 82 ? 0.768 1.703 -2.928 1.00 93.94 82 ILE A CA 1
ATOM 670 C C . ILE A 1 82 ? 1.965 0.822 -2.572 1.00 93.94 82 ILE A C 1
ATOM 672 O O . ILE A 1 82 ? 2.385 0.008 -3.392 1.00 93.94 82 ILE A O 1
ATOM 676 N N . PHE A 1 83 ? 2.509 0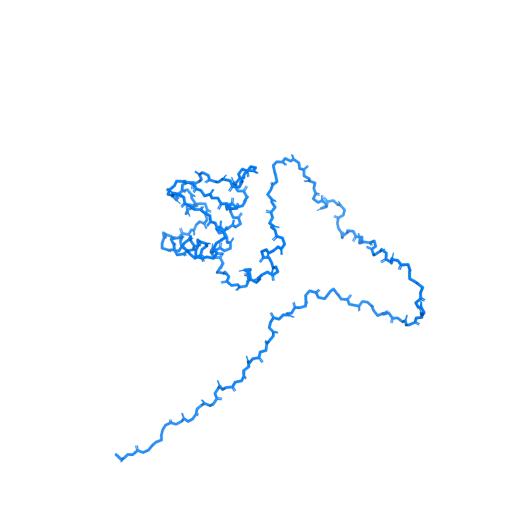.963 -1.362 1.00 94.88 83 PHE A N 1
ATOM 677 C CA . PHE A 1 83 ? 3.597 0.113 -0.900 1.00 94.88 83 PHE A CA 1
ATOM 678 C C . PHE A 1 83 ? 3.187 -1.358 -0.912 1.00 94.88 83 PHE A C 1
ATOM 680 O O . PHE A 1 83 ? 3.898 -2.160 -1.512 1.00 94.88 83 PHE A O 1
ATOM 687 N N . LEU A 1 84 ? 2.032 -1.693 -0.325 1.00 94.31 84 LEU A N 1
ATOM 688 C CA . LEU A 1 84 ? 1.499 -3.056 -0.310 1.00 94.31 84 LEU A CA 1
ATOM 689 C C . LEU A 1 84 ? 1.314 -3.598 -1.730 1.00 94.31 84 LEU A C 1
ATOM 691 O O . LEU A 1 84 ? 1.834 -4.665 -2.024 1.00 94.31 84 LEU A O 1
ATOM 695 N N . VAL A 1 85 ? 0.706 -2.829 -2.638 1.00 93.19 85 VAL A N 1
ATOM 696 C CA . VAL A 1 85 ? 0.543 -3.212 -4.053 1.00 93.19 85 VAL A CA 1
ATOM 697 C C . VAL A 1 85 ? 1.884 -3.520 -4.729 1.00 93.19 85 VAL A C 1
ATOM 699 O O . VAL A 1 85 ? 1.973 -4.456 -5.517 1.00 93.19 85 VAL A O 1
ATOM 702 N N . VAL A 1 86 ? 2.939 -2.758 -4.428 1.00 91.56 86 VAL A N 1
ATOM 703 C CA . VAL A 1 86 ? 4.274 -2.961 -5.015 1.00 91.56 86 VAL A CA 1
ATOM 704 C C . VAL A 1 86 ? 4.973 -4.203 -4.467 1.00 91.56 86 VAL A C 1
ATOM 706 O O . VAL A 1 86 ? 5.683 -4.869 -5.219 1.00 91.56 86 VAL A O 1
ATOM 709 N N . VAL A 1 87 ? 4.824 -4.491 -3.173 1.00 91.81 87 VAL A N 1
ATOM 710 C CA . VAL A 1 87 ? 5.505 -5.630 -2.535 1.00 91.81 87 VAL A CA 1
ATOM 711 C C . VAL A 1 87 ? 4.705 -6.929 -2.590 1.00 91.81 87 VAL A C 1
ATOM 713 O O . VAL A 1 87 ? 5.242 -7.977 -2.229 1.00 91.81 87 VAL A O 1
ATOM 716 N N . SER A 1 88 ? 3.444 -6.864 -3.009 1.00 91.44 88 SER A N 1
ATOM 717 C CA . SER A 1 88 ? 2.589 -8.033 -3.132 1.00 91.44 88 SER A CA 1
ATOM 718 C C . SER A 1 88 ? 3.011 -8.958 -4.266 1.00 91.44 88 SER A C 1
ATOM 720 O O . SER A 1 88 ? 3.581 -8.552 -5.280 1.00 91.44 88 SER A O 1
ATOM 722 N N . ASP A 1 89 ? 2.719 -10.239 -4.076 1.00 89.62 89 ASP A N 1
ATOM 723 C CA . ASP A 1 89 ? 2.950 -11.267 -5.076 1.00 89.62 89 ASP A CA 1
ATOM 724 C C . ASP A 1 89 ? 1.874 -11.262 -6.183 1.00 89.62 89 ASP A C 1
ATOM 726 O O . ASP A 1 89 ? 0.989 -10.409 -6.249 1.00 89.62 89 ASP A O 1
ATOM 730 N N . LYS A 1 90 ? 1.932 -12.267 -7.064 1.00 86.06 90 LYS A N 1
ATOM 731 C CA . LYS A 1 90 ? 0.963 -12.459 -8.158 1.00 86.06 90 LYS A CA 1
ATOM 732 C C . LYS A 1 90 ? -0.491 -12.628 -7.697 1.00 86.06 90 LYS A C 1
ATOM 734 O O . LYS A 1 90 ? -1.391 -12.454 -8.511 1.00 86.06 90 LYS A O 1
ATOM 739 N N . ASN A 1 91 ? -0.707 -13.011 -6.440 1.00 89.19 91 ASN A N 1
ATOM 740 C CA . ASN A 1 91 ? -2.025 -13.190 -5.847 1.00 89.19 91 ASN A CA 1
ATOM 741 C C . ASN A 1 91 ? -2.465 -11.947 -5.063 1.00 89.19 91 ASN A C 1
ATOM 743 O O . ASN A 1 91 ? -3.572 -11.951 -4.543 1.00 89.19 91 ASN A O 1
ATOM 747 N N . GLY A 1 92 ? -1.634 -10.903 -4.968 1.00 90.12 92 GLY A N 1
ATOM 748 C CA . GLY A 1 92 ? -1.906 -9.717 -4.156 1.00 90.12 92 GLY A CA 1
ATOM 749 C C . GLY A 1 92 ? -1.511 -9.875 -2.684 1.00 90.12 92 GLY A C 1
ATOM 750 O O . GLY A 1 92 ? -1.872 -9.028 -1.870 1.00 90.12 92 GLY A O 1
ATOM 751 N N . LEU A 1 93 ? -0.744 -10.911 -2.329 1.00 93.19 93 LEU A N 1
ATOM 752 C CA . LEU A 1 93 ? -0.345 -11.179 -0.950 1.00 93.19 93 LEU A CA 1
ATOM 753 C C . LEU A 1 93 ? 0.983 -10.506 -0.600 1.00 93.19 93 LEU A C 1
ATOM 755 O O . LEU A 1 93 ? 1.987 -10.687 -1.291 1.00 93.19 93 LEU A O 1
ATOM 759 N N . SER A 1 94 ? 1.009 -9.791 0.522 1.00 92.19 94 SER A N 1
ATOM 760 C CA . SER A 1 94 ? 2.210 -9.192 1.101 1.00 92.19 94 SER A CA 1
ATOM 761 C C . SER A 1 94 ? 2.477 -9.737 2.502 1.00 92.19 94 SER A C 1
ATOM 763 O O . SER A 1 94 ? 1.613 -9.737 3.377 1.00 92.19 94 SER A O 1
ATOM 765 N N . TYR A 1 95 ? 3.721 -10.165 2.719 1.00 92.88 95 TYR A N 1
ATOM 766 C CA . TYR A 1 95 ? 4.203 -10.782 3.962 1.00 92.88 95 TYR A CA 1
ATOM 767 C C . TYR A 1 95 ? 5.042 -9.821 4.818 1.00 92.88 95 TYR A C 1
ATOM 769 O O . TYR A 1 95 ? 5.793 -10.241 5.702 1.00 92.88 95 TYR A O 1
ATOM 777 N N . TYR A 1 96 ? 4.992 -8.521 4.523 1.00 92.94 96 TYR A N 1
ATOM 778 C CA . TYR A 1 96 ? 5.775 -7.535 5.258 1.00 92.94 96 TYR A CA 1
ATOM 779 C C . TYR A 1 96 ? 5.191 -7.311 6.656 1.00 92.94 96 TYR A C 1
ATOM 781 O O . TYR A 1 96 ? 4.046 -6.903 6.814 1.00 92.94 96 TYR A O 1
ATOM 789 N N . GLY A 1 97 ? 6.015 -7.546 7.679 1.00 90.62 97 GLY A N 1
ATOM 790 C CA . GLY A 1 97 ? 5.652 -7.272 9.066 1.00 90.62 97 GLY A CA 1
ATOM 791 C C . GLY A 1 97 ? 5.600 -5.776 9.378 1.00 90.62 97 GLY A C 1
ATOM 792 O O . GLY A 1 97 ? 6.338 -4.978 8.794 1.00 90.62 97 GLY A O 1
ATOM 793 N N . TYR A 1 98 ? 4.769 -5.427 10.358 1.00 92.12 98 TYR A N 1
ATOM 794 C CA . TYR A 1 98 ? 4.539 -4.065 10.847 1.00 92.12 98 TYR A CA 1
ATOM 795 C C . TYR A 1 98 ? 5.828 -3.250 11.054 1.00 92.12 98 TYR A C 1
ATOM 797 O O . TYR A 1 98 ? 5.984 -2.201 10.432 1.00 92.12 98 TYR A O 1
ATOM 805 N N . ASP A 1 99 ? 6.791 -3.758 11.832 1.00 91.69 99 ASP A N 1
ATOM 806 C CA . ASP A 1 99 ? 8.020 -3.016 12.155 1.00 91.69 99 ASP A CA 1
ATOM 807 C C . ASP A 1 99 ? 8.821 -2.653 10.898 1.00 91.69 99 ASP A C 1
ATOM 809 O O . ASP A 1 99 ? 9.380 -1.559 10.769 1.00 91.69 99 ASP A O 1
ATOM 813 N N . LYS A 1 100 ? 8.857 -3.575 9.927 1.00 93.88 100 LYS A N 1
ATOM 814 C CA . LYS A 1 100 ? 9.552 -3.362 8.656 1.00 93.88 100 LYS A CA 1
ATOM 815 C C . LYS A 1 100 ? 8.815 -2.331 7.802 1.00 93.88 100 LYS A C 1
ATOM 817 O O . LYS A 1 100 ? 9.477 -1.494 7.192 1.00 93.88 100 LYS A O 1
ATOM 822 N N . ILE A 1 101 ? 7.482 -2.361 7.780 1.00 94.69 101 ILE A N 1
ATOM 823 C CA . ILE A 1 101 ? 6.669 -1.365 7.069 1.00 94.69 101 ILE A CA 1
ATOM 824 C C . ILE A 1 101 ? 6.901 0.027 7.664 1.00 94.69 101 ILE A C 1
ATOM 826 O O . ILE A 1 101 ? 7.270 0.937 6.924 1.00 94.69 101 ILE A O 1
ATOM 830 N N . CYS A 1 102 ? 6.779 0.187 8.985 1.00 94.88 102 CYS A N 1
ATOM 831 C CA . CYS A 1 102 ? 7.013 1.466 9.662 1.00 94.88 102 CYS A CA 1
ATOM 832 C C . CYS A 1 102 ? 8.417 2.011 9.394 1.00 94.88 102 CYS A C 1
ATOM 834 O O . CYS A 1 102 ?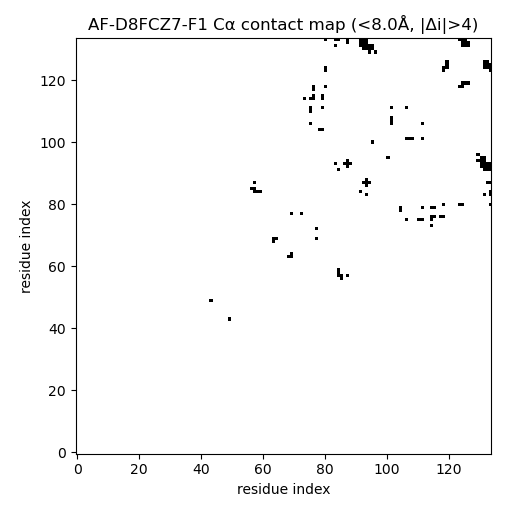 8.576 3.184 9.059 1.00 94.88 102 CYS A O 1
ATOM 836 N N . ARG A 1 103 ? 9.439 1.148 9.437 1.00 95.56 103 ARG A N 1
ATOM 837 C CA . ARG A 1 103 ? 10.822 1.538 9.135 1.00 95.56 103 ARG A CA 1
ATOM 838 C C . ARG A 1 103 ? 11.016 1.988 7.684 1.00 95.56 103 ARG A C 1
ATOM 840 O O . ARG A 1 103 ? 11.751 2.945 7.448 1.00 95.56 103 ARG A O 1
ATOM 847 N N . ILE A 1 104 ? 10.409 1.299 6.715 1.00 95.62 104 ILE A N 1
ATOM 848 C CA . ILE A 1 104 ? 10.555 1.633 5.288 1.00 95.62 104 ILE A CA 1
ATOM 849 C C . ILE A 1 104 ? 9.792 2.915 4.951 1.00 95.62 104 ILE A C 1
ATOM 851 O O . ILE A 1 104 ? 10.340 3.792 4.285 1.00 95.62 104 ILE A O 1
ATOM 855 N N . LEU A 1 105 ? 8.552 3.031 5.427 1.00 94.19 105 LEU A N 1
ATOM 856 C CA . LEU A 1 105 ? 7.690 4.179 5.150 1.00 94.19 105 LEU A CA 1
ATOM 857 C C . LEU A 1 105 ? 8.027 5.401 6.010 1.00 94.19 105 LEU A C 1
ATOM 859 O O . LEU A 1 105 ? 7.587 6.498 5.679 1.00 94.19 105 LEU A O 1
ATOM 863 N N . ARG A 1 106 ? 8.840 5.226 7.063 1.00 94.94 106 ARG A N 1
ATOM 864 C CA . ARG A 1 106 ? 9.209 6.263 8.041 1.00 94.94 106 ARG A CA 1
ATOM 865 C C . ARG A 1 106 ? 7.975 6.902 8.678 1.00 94.94 106 ARG A C 1
ATOM 867 O O . ARG A 1 106 ? 7.865 8.122 8.743 1.00 94.94 106 ARG A O 1
ATOM 874 N N . VAL A 1 107 ? 7.050 6.051 9.107 1.00 94.12 107 VAL A N 1
ATOM 875 C CA . VAL A 1 107 ? 5.794 6.442 9.755 1.00 94.12 107 VAL A CA 1
ATOM 876 C C . VAL A 1 107 ? 5.753 5.899 11.171 1.00 94.12 107 VAL A C 1
ATOM 878 O O . VAL A 1 107 ? 6.261 4.805 11.439 1.00 94.12 107 VAL A O 1
ATOM 881 N N . ASP A 1 108 ? 5.119 6.654 12.058 1.00 94.69 108 ASP A N 1
ATOM 882 C CA . ASP A 1 108 ? 4.934 6.241 13.442 1.00 94.69 108 ASP A CA 1
ATOM 883 C C . ASP A 1 108 ? 3.894 5.122 13.567 1.00 94.69 108 ASP A C 1
ATOM 885 O O . ASP A 1 108 ? 3.054 4.903 12.685 1.00 94.69 108 ASP A O 1
ATOM 889 N N . ALA A 1 109 ? 3.937 4.434 14.707 1.00 93.31 109 ALA A N 1
ATOM 890 C CA . ALA A 1 109 ? 3.035 3.340 15.048 1.00 93.31 109 ALA A CA 1
ATOM 891 C C . ALA A 1 109 ? 1.560 3.722 14.880 1.00 93.31 109 ALA A C 1
ATOM 893 O O . ALA A 1 109 ? 0.810 3.058 14.165 1.00 93.31 109 ALA A O 1
ATOM 894 N N . ASP A 1 110 ? 1.166 4.839 15.490 1.00 94.62 110 ASP A N 1
ATOM 895 C CA . ASP A 1 110 ? -0.221 5.297 15.510 1.00 94.62 110 ASP A CA 1
ATOM 896 C C . ASP A 1 110 ? -0.711 5.671 14.110 1.00 94.62 110 ASP A C 1
ATOM 898 O O . ASP A 1 110 ? -1.836 5.355 13.721 1.00 94.62 110 ASP A O 1
ATOM 902 N N . GLN A 1 111 ? 0.154 6.303 13.314 1.00 94.81 111 GLN A N 1
ATOM 903 C CA . GLN A 1 111 ? -0.154 6.665 11.934 1.00 94.81 111 GLN A CA 1
ATOM 904 C C . GLN A 1 111 ? -0.372 5.425 11.071 1.00 94.81 111 GLN A C 1
ATOM 906 O O . GLN A 1 111 ? -1.340 5.366 10.312 1.00 94.81 111 GLN A O 1
ATOM 911 N N . TYR A 1 112 ? 0.497 4.422 11.212 1.00 95.31 112 TYR A N 1
ATOM 912 C CA . TYR A 1 112 ? 0.338 3.148 10.528 1.00 95.31 112 TYR A CA 1
ATOM 913 C C . TYR A 1 112 ? -0.948 2.433 10.953 1.00 95.31 112 TYR A C 1
ATOM 915 O O . TYR A 1 112 ? -1.699 1.983 10.089 1.00 95.31 112 TYR A O 1
ATOM 923 N N . ILE A 1 113 ? -1.224 2.333 12.259 1.00 95.00 113 ILE A N 1
ATOM 924 C CA . ILE A 1 113 ? -2.407 1.631 12.778 1.00 95.00 113 ILE A CA 1
ATOM 925 C C . ILE A 1 113 ? -3.677 2.290 12.236 1.00 95.00 113 ILE A C 1
ATOM 927 O O . ILE A 1 113 ? -4.552 1.600 11.710 1.00 95.00 113 ILE A O 1
ATOM 931 N N . ASN A 1 114 ? -3.746 3.622 12.290 1.00 95.81 114 ASN A N 1
ATOM 932 C CA . ASN A 1 114 ? -4.871 4.384 11.760 1.00 95.81 114 ASN A CA 1
ATOM 933 C C . ASN A 1 114 ? -5.024 4.201 10.246 1.00 95.81 114 ASN A C 1
ATOM 935 O O . ASN A 1 114 ? -6.133 3.961 9.769 1.00 95.81 114 ASN A O 1
ATOM 939 N N . ALA A 1 115 ? -3.926 4.265 9.488 1.00 95.94 115 ALA A N 1
ATOM 940 C CA . ALA A 1 115 ? -3.956 4.070 8.042 1.00 95.94 115 ALA A CA 1
ATOM 941 C C . ALA A 1 115 ? -4.416 2.655 7.666 1.00 95.94 115 ALA A C 1
ATOM 943 O O . ALA A 1 115 ? -5.310 2.499 6.838 1.00 95.94 115 ALA A O 1
ATOM 944 N N . ARG A 1 116 ? -3.863 1.624 8.314 1.00 95.62 116 ARG A N 1
ATOM 945 C CA . ARG A 1 116 ? -4.245 0.223 8.105 1.00 95.62 116 ARG A CA 1
ATOM 946 C C . ARG A 1 116 ? -5.731 0.009 8.377 1.00 95.62 116 ARG A C 1
ATOM 948 O O . ARG A 1 116 ? -6.412 -0.585 7.549 1.00 95.62 116 ARG A O 1
ATOM 955 N N . ASN A 1 117 ? -6.230 0.496 9.513 1.00 96.19 117 ASN A N 1
ATOM 956 C CA . ASN A 1 117 ? -7.634 0.324 9.883 1.00 96.19 117 ASN A CA 1
ATOM 957 C C . ASN A 1 117 ? -8.555 1.020 8.869 1.00 96.19 117 ASN A C 1
ATOM 959 O O . ASN A 1 117 ? -9.496 0.407 8.387 1.00 96.19 117 ASN A O 1
ATOM 963 N N . ARG A 1 118 ? -8.221 2.238 8.425 1.00 95.31 118 ARG A N 1
ATOM 964 C CA . ARG A 1 118 ? -9.011 2.949 7.403 1.00 95.31 118 ARG A CA 1
ATOM 965 C C . ARG A 1 118 ? -9.001 2.260 6.038 1.00 95.31 118 ARG A C 1
ATOM 967 O O . ARG A 1 118 ? -9.982 2.361 5.305 1.00 95.31 118 ARG A O 1
ATOM 974 N N . LEU A 1 119 ? -7.907 1.590 5.674 1.00 94.88 119 LEU A N 1
ATOM 975 C CA . LEU A 1 119 ? -7.842 0.790 4.449 1.00 94.88 119 LEU A CA 1
ATOM 976 C C . LEU A 1 119 ? -8.708 -0.476 4.550 1.00 94.88 119 LEU A C 1
ATOM 978 O O . LEU A 1 119 ? -9.377 -0.812 3.573 1.00 94.88 119 LEU A O 1
ATOM 982 N N . LEU A 1 120 ? -8.732 -1.130 5.717 1.00 94.69 120 LEU A N 1
ATOM 983 C CA . LEU A 1 120 ? -9.623 -2.263 6.005 1.00 94.69 120 LEU A CA 1
ATOM 984 C C . LEU A 1 120 ? -11.096 -1.833 5.964 1.00 94.69 120 LEU A C 1
ATOM 986 O O . LEU A 1 120 ? -11.896 -2.458 5.278 1.00 94.69 120 LEU A O 1
ATOM 990 N N . ASP A 1 121 ? -11.441 -0.718 6.615 1.00 94.44 121 ASP A N 1
ATOM 991 C CA . ASP A 1 121 ? -12.812 -0.185 6.662 1.00 94.44 121 ASP A CA 1
ATOM 992 C C . ASP A 1 121 ? -13.363 0.158 5.268 1.00 94.44 121 ASP A C 1
ATOM 994 O O . ASP A 1 121 ? -14.570 0.118 5.029 1.00 94.44 121 ASP A O 1
ATOM 998 N N . LYS A 1 122 ? -12.474 0.520 4.337 1.00 91.12 122 LYS A N 1
ATOM 999 C CA . LYS A 1 122 ? -12.809 0.849 2.944 1.00 91.12 122 LYS A CA 1
ATOM 1000 C C . LYS A 1 122 ? -12.770 -0.359 2.004 1.00 91.12 122 LYS A C 1
ATOM 1002 O O . LYS A 1 122 ? -12.951 -0.159 0.802 1.00 91.12 122 LYS A O 1
ATOM 1007 N N . ASP A 1 123 ? -12.530 -1.563 2.527 1.00 91.31 123 ASP A N 1
ATOM 1008 C CA . ASP A 1 123 ? -12.409 -2.810 1.759 1.00 91.31 123 ASP A CA 1
ATOM 1009 C C . ASP A 1 123 ? -11.354 -2.707 0.638 1.00 91.31 123 ASP A C 1
ATOM 1011 O O . ASP A 1 123 ? -11.520 -3.196 -0.478 1.00 91.31 123 ASP A O 1
ATOM 1015 N N . LEU A 1 124 ? -10.270 -1.970 0.916 1.00 91.81 124 LEU A N 1
ATOM 1016 C CA . LEU A 1 124 ? -9.145 -1.802 -0.009 1.00 91.81 124 LEU A CA 1
ATOM 1017 C C . LEU A 1 124 ? -8.040 -2.823 0.237 1.00 91.81 124 LEU A C 1
ATOM 1019 O O . LEU A 1 124 ? -7.243 -3.068 -0.664 1.00 91.81 124 LEU A O 1
ATOM 1023 N N . ILE A 1 125 ? -7.968 -3.357 1.457 1.00 94.19 125 ILE A N 1
ATOM 1024 C CA . ILE A 1 125 ? -7.022 -4.397 1.853 1.00 94.19 125 ILE A CA 1
ATOM 1025 C C . ILE A 1 125 ? -7.727 -5.421 2.746 1.00 94.19 125 ILE A C 1
ATOM 1027 O O . ILE A 1 125 ? -8.636 -5.066 3.491 1.00 94.19 125 ILE A O 1
ATOM 1031 N N . GLY A 1 126 ? -7.253 -6.663 2.730 1.00 95.44 126 GLY A N 1
ATOM 1032 C CA . GLY A 1 126 ? -7.518 -7.680 3.746 1.00 95.44 126 GLY A CA 1
ATOM 1033 C C . GLY A 1 126 ? -6.291 -7.888 4.634 1.00 95.44 126 GLY A C 1
ATOM 1034 O O . GLY A 1 126 ? -5.158 -7.767 4.169 1.00 95.44 126 GLY A O 1
ATOM 1035 N N . PHE A 1 127 ? -6.491 -8.198 5.915 1.00 95.31 127 PHE A N 1
ATOM 1036 C CA . PHE A 1 127 ? -5.400 -8.479 6.853 1.00 95.31 127 PHE A CA 1
ATOM 1037 C C . PHE A 1 127 ? -5.796 -9.587 7.832 1.00 95.31 127 PHE A C 1
ATOM 1039 O O . PHE A 1 127 ? -6.792 -9.448 8.538 1.00 95.31 127 PHE A O 1
ATOM 1046 N N . ASP A 1 128 ? -5.007 -10.662 7.902 1.00 91.38 128 ASP A N 1
ATOM 1047 C CA . ASP A 1 128 ? -5.268 -11.814 8.790 1.00 91.38 128 ASP A CA 1
ATOM 1048 C C . ASP A 1 128 ? -4.496 -11.761 10.127 1.00 91.38 128 ASP A C 1
ATOM 1050 O O . ASP A 1 128 ? -4.547 -12.695 10.927 1.00 91.38 128 ASP A O 1
ATOM 1054 N N . GLY A 1 129 ? -3.750 -10.677 10.372 1.00 88.75 129 GLY A N 1
ATOM 1055 C CA . GLY A 1 129 ? -2.827 -10.543 11.505 1.00 88.75 129 GLY A CA 1
ATOM 1056 C C . GLY A 1 129 ? -1.356 -10.784 11.148 1.00 88.75 129 GLY A C 1
ATOM 1057 O O . GLY A 1 129 ? -0.472 -10.352 11.889 1.00 88.75 129 GLY A O 1
ATOM 1058 N N . ARG A 1 130 ? -1.072 -11.424 10.010 1.00 89.00 130 ARG A N 1
ATOM 1059 C CA . ARG A 1 130 ? 0.280 -11.732 9.517 1.00 89.00 130 ARG A CA 1
ATOM 1060 C C . ARG A 1 130 ? 0.485 -11.335 8.058 1.00 89.00 130 ARG A C 1
ATOM 1062 O O . ARG A 1 130 ? 1.568 -10.870 7.714 1.00 89.00 130 ARG A O 1
ATOM 1069 N N . VAL A 1 131 ? -0.529 -11.525 7.223 1.00 93.19 131 VAL A N 1
ATOM 1070 C CA . VAL A 1 131 ? -0.480 -11.355 5.771 1.00 93.19 131 VAL A CA 1
ATOM 1071 C C . VAL A 1 131 ? -1.498 -10.309 5.341 1.00 93.19 131 VAL A C 1
ATOM 1073 O O . VAL A 1 131 ? -2.618 -10.259 5.853 1.00 93.19 131 VAL A O 1
ATOM 1076 N N . PHE A 1 132 ? -1.089 -9.475 4.390 1.00 94.56 132 PHE A N 1
ATOM 1077 C CA . PHE A 1 132 ? -1.953 -8.516 3.716 1.00 94.56 132 PHE A CA 1
ATOM 1078 C C . PHE A 1 132 ? -2.391 -9.052 2.362 1.00 94.56 132 PHE A C 1
ATOM 1080 O O . PHE A 1 132 ? -1.576 -9.614 1.639 1.00 94.56 132 PHE A O 1
ATOM 1087 N N . GLN A 1 133 ? -3.644 -8.806 2.006 1.00 94.56 133 GLN A N 1
ATOM 1088 C CA . GLN A 1 133 ? -4.193 -8.994 0.670 1.00 94.56 133 GLN A CA 1
ATOM 1089 C C . GLN A 1 133 ? -4.577 -7.617 0.116 1.00 94.56 133 GLN A C 1
ATOM 1091 O O . GLN A 1 133 ? -5.263 -6.863 0.802 1.00 94.56 133 GLN A O 1
ATOM 1096 N N . VAL A 1 134 ? -4.136 -7.286 -1.095 1.00 91.12 134 VAL A N 1
ATOM 1097 C CA . VAL A 1 134 ? -4.499 -6.064 -1.851 1.00 91.12 134 VAL A CA 1
ATOM 1098 C C . VAL A 1 134 ? -5.239 -6.406 -3.134 1.00 91.12 134 VAL A C 1
ATOM 1100 O O . VAL A 1 134 ? -5.135 -7.577 -3.575 1.00 91.12 134 VAL A O 1
#

Sequence (134 aa):
MVRRGSEMPFLRLMGCYCERFSPPRLRQSSTNCSGGVHMMVKKPLFPKRIRKIAGGFAFIEHRFLRKGFWESLSHIELLLYIFLVVVSDKNGLSYYGYDKICRILRVDADQYINARNRLLDKDLIGFDGRVFQV

pLDDT: mean 75.92, std 22.71, range [31.45, 96.19]

Nearest PDB structures (foldseek):
  3cta-assembly1_A-2  TM=8.184E-01  e=4.915E-01  Thermoplasma acidophilum DSM 1728
  8tjk-assembly1_B  TM=6.015E-01  e=1.019E+00  uncultured bacterium
  8tjj-assembly1_A  TM=5.951E-01  e=1.019E+00  uncultured bacterium
  2r3s-assembly1_B  TM=5.988E-01  e=1.163E+00  Nostoc punctiforme PCC 73102

Secondary structure (DSSP, 8-state):
--------------------------------------------S-GGG-----S------HHHHHTTHHHHS-HHHHHHHHHHHHH--TTSEE---HHHHHHHHT--HHHHHHHHHHHHHTTS-EE-SS-EE-

Foldseek 3Di:
DDDDDDDDDPDDDPDDPPDDPPDDDDDDDDDDDDPDPPPPPDDDPDPVPPDDDPDDDFDDDVCCVVVCVVVVADPLLVVLLVVQSGQADPQQKHQDDPVRSCVVSVHDPVSVVVSVVVCVVVVNWDDPPGMIGD

Solvent-accessible surface area (backbone atoms only — not comparable to full-atom values): 9100 Å² total; per-residue (Å²): 144,86,83,88,82,79,93,77,91,86,79,86,79,89,72,84,89,73,79,69,92,64,76,85,79,73,87,78,79,89,78,82,93,68,97,63,86,80,75,77,79,79,76,69,95,50,76,89,70,61,86,70,90,88,67,94,81,66,83,79,62,70,62,48,61,73,71,44,48,68,79,73,46,52,76,65,33,49,50,52,52,53,49,47,46,64,66,23,49,98,83,24,46,23,75,74,48,66,71,60,49,32,64,72,71,72,48,55,71,69,60,48,53,53,29,52,50,55,34,43,77,67,71,59,37,48,74,80,88,64,43,36,36,86